Protein AF-A0A7J3WV15-F1 (afdb_monomer)

Mean predicted aligned error: 2.25 Å

Radius of gyration: 10.84 Å; Cα contacts (8 Å, |Δi|>4): 40; chains: 1; bounding box: 23×14×27 Å

Sequence (40 aa):
MKIRAARGKSLRCKGWRQEGILRMLENNLENAEKPEKLIV

Foldseek 3Di:
DQQAADDDDDDPDPDDVVSVVRRVLSHCLNPAPCNVVPHD

Structure (mmCIF, N/CA/C/O backbone):
data_AF-A0A7J3WV15-F1
#
_entry.id   AF-A0A7J3WV15-F1
#
loop_
_atom_site.group_PDB
_atom_site.id
_atom_site.type_symbol
_atom_site.label_atom_id
_atom_site.label_alt_id
_atom_site.label_comp_id
_atom_site.label_asym_id
_atom_site.label_entity_id
_atom_site.label_seq_id
_atom_site.pdbx_PDB_ins_code
_atom_site.Cartn_x
_atom_site.Cartn_y
_atom_site.Cartn_z
_atom_site.occupancy
_atom_site.B_iso_or_equiv
_atom_site.auth_seq_id
_atom_site.auth_comp_id
_atom_site.auth_asym_id
_atom_site.auth_atom_id
_atom_site.pdbx_PDB_model_num
ATOM 1 N N . MET A 1 1 ? -1.472 4.197 -15.636 1.00 63.34 1 MET A N 1
ATOM 2 C CA . MET A 1 1 ? -2.131 4.268 -14.311 1.00 63.34 1 MET A CA 1
ATOM 3 C C . MET A 1 1 ? -1.031 4.338 -13.263 1.00 63.34 1 MET A C 1
ATOM 5 O O . MET A 1 1 ? -0.166 3.478 -13.299 1.00 63.34 1 MET A O 1
ATOM 9 N N . LYS A 1 2 ? -0.979 5.372 -12.411 1.00 85.12 2 LYS A N 1
ATOM 10 C CA . LYS A 1 2 ? 0.073 5.496 -11.385 1.00 85.12 2 LYS A CA 1
ATOM 11 C C . LYS A 1 2 ? -0.503 5.066 -10.038 1.00 85.12 2 LYS A C 1
ATOM 13 O O . LYS A 1 2 ? -1.306 5.799 -9.468 1.00 85.12 2 LYS A O 1
ATOM 18 N N . ILE A 1 3 ? -0.146 3.868 -9.579 1.00 94.44 3 ILE A N 1
ATOM 19 C CA . ILE A 1 3 ? -0.550 3.357 -8.264 1.00 94.44 3 ILE A CA 1
ATOM 20 C C . ILE A 1 3 ? 0.372 3.979 -7.212 1.00 94.44 3 ILE A C 1
ATOM 22 O O . ILE A 1 3 ? 1.576 4.095 -7.425 1.00 94.44 3 ILE A O 1
ATOM 26 N N . ARG A 1 4 ? -0.210 4.435 -6.103 1.00 96.69 4 ARG A N 1
ATOM 27 C CA . ARG A 1 4 ? 0.513 4.963 -4.943 1.00 96.69 4 ARG A CA 1
ATOM 28 C C . ARG A 1 4 ? -0.086 4.371 -3.688 1.00 96.69 4 ARG A C 1
ATOM 30 O O . ARG A 1 4 ? -1.310 4.297 -3.582 1.00 96.69 4 ARG A O 1
ATOM 37 N N . ALA A 1 5 ? 0.758 4.001 -2.736 1.00 97.88 5 ALA A N 1
ATOM 38 C CA . ALA A 1 5 ? 0.266 3.477 -1.477 1.00 97.88 5 ALA A CA 1
ATOM 39 C C . ALA A 1 5 ? -0.415 4.574 -0.640 1.00 97.88 5 ALA A C 1
ATOM 41 O O . ALA A 1 5 ? 0.011 5.733 -0.612 1.00 97.88 5 ALA A O 1
ATOM 42 N N . ALA A 1 6 ? -1.473 4.210 0.084 1.00 97.88 6 ALA A N 1
ATOM 43 C CA . ALA A 1 6 ? -2.119 5.132 1.017 1.00 97.88 6 ALA A CA 1
ATOM 44 C C . ALA A 1 6 ? -1.182 5.520 2.184 1.00 97.88 6 ALA A C 1
ATOM 46 O O . ALA A 1 6 ? -0.317 4.747 2.607 1.00 97.88 6 ALA A O 1
ATOM 47 N N . ARG A 1 7 ? -1.350 6.735 2.723 1.00 97.62 7 ARG A N 1
ATOM 48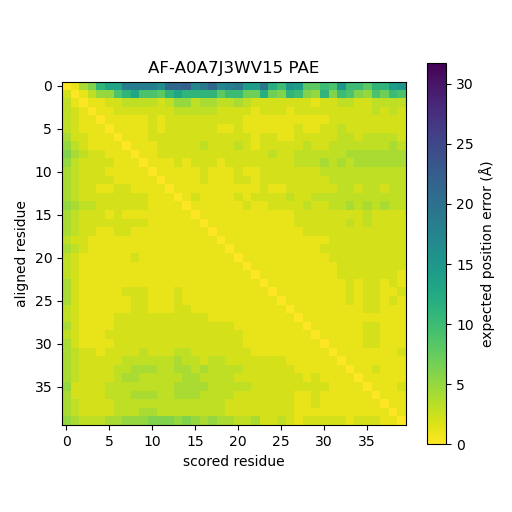 C CA . ARG A 1 7 ? -0.564 7.286 3.846 1.00 97.62 7 ARG A CA 1
ATOM 49 C C . ARG A 1 7 ? -1.497 7.788 4.958 1.00 97.62 7 ARG A C 1
ATOM 51 O O . ARG A 1 7 ? -2.680 8.024 4.730 1.00 97.62 7 ARG A O 1
ATOM 58 N N . GLY A 1 8 ? -0.962 7.964 6.167 1.00 97.69 8 GLY A N 1
ATOM 59 C CA . GLY A 1 8 ? -1.722 8.459 7.323 1.00 97.69 8 GLY A CA 1
ATOM 60 C C . GLY A 1 8 ? -2.608 7.404 8.002 1.00 97.69 8 GLY A C 1
ATOM 61 O O . GLY A 1 8 ? -2.469 6.201 7.760 1.00 97.69 8 GLY A O 1
ATOM 62 N N . LYS A 1 9 ? -3.502 7.865 8.891 1.00 97.81 9 LYS A N 1
ATOM 63 C CA . LYS A 1 9 ? -4.307 7.018 9.798 1.00 97.81 9 LYS A CA 1
ATOM 64 C C . LYS A 1 9 ? -5.679 6.594 9.252 1.00 97.81 9 LYS A C 1
ATOM 66 O O . LYS A 1 9 ? -6.356 5.806 9.900 1.00 97.81 9 LYS A O 1
ATOM 71 N N . SER A 1 10 ? -6.088 7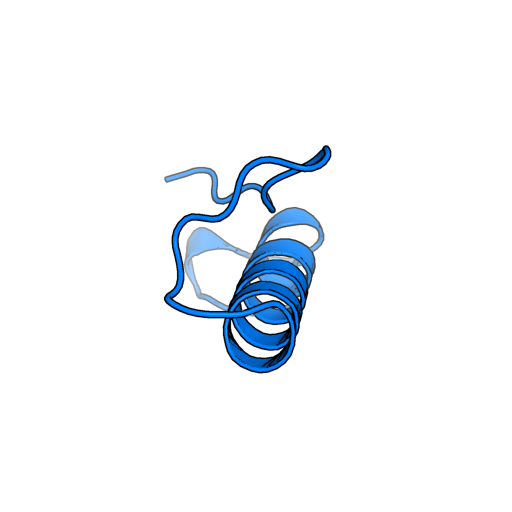.106 8.089 1.00 97.94 10 SER A N 1
ATOM 72 C CA . SER A 1 10 ? -7.365 6.731 7.468 1.00 97.94 10 SER A CA 1
ATOM 73 C C . SER A 1 10 ? -7.304 5.307 6.909 1.00 97.94 10 SER A C 1
ATOM 75 O O . SER A 1 10 ? -6.313 4.941 6.273 1.00 97.94 10 SER A O 1
ATOM 77 N N . LEU A 1 11 ? -8.346 4.511 7.151 1.00 98.25 11 LEU A N 1
ATOM 78 C CA . LEU A 1 11 ? -8.455 3.126 6.692 1.00 98.25 11 LEU A CA 1
ATOM 79 C C . LEU A 1 11 ? -9.434 3.025 5.521 1.00 98.25 11 LEU A C 1
ATOM 81 O O . LEU A 1 11 ? -10.534 3.568 5.583 1.00 98.25 11 LEU A O 1
ATOM 85 N N . ARG A 1 12 ? -9.047 2.287 4.475 1.00 97.94 12 ARG A N 1
ATOM 86 C CA . ARG A 1 12 ? -9.943 1.847 3.392 1.00 97.94 12 ARG A CA 1
ATOM 87 C C . ARG A 1 12 ? -10.451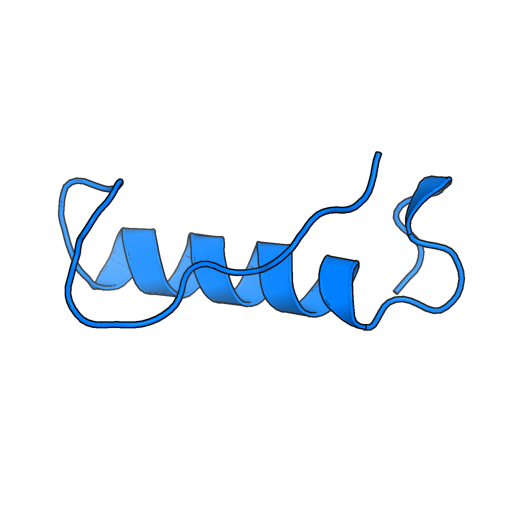 0.434 3.644 1.00 97.94 12 ARG A C 1
ATOM 89 O O . ARG A 1 12 ? -11.558 0.087 3.241 1.00 97.94 12 ARG A O 1
ATOM 96 N N . CYS A 1 13 ? -9.638 -0.393 4.298 1.00 98.38 13 CYS A N 1
ATOM 97 C CA . CYS A 1 13 ? -10.031 -1.728 4.724 1.00 98.38 13 CYS A CA 1
ATOM 98 C C . CYS A 1 13 ? -10.708 -1.726 6.107 1.00 98.38 13 CYS A C 1
ATOM 100 O O . CYS A 1 13 ? -10.666 -0.750 6.849 1.00 98.38 13 CYS A O 1
ATOM 102 N N . LYS A 1 14 ? -11.286 -2.873 6.491 1.00 98.38 14 LYS A N 1
ATOM 103 C CA . LYS A 1 14 ? -11.969 -3.066 7.787 1.00 98.38 14 LYS A CA 1
ATOM 104 C C . LYS A 1 14 ? -11.030 -3.087 9.004 1.00 98.38 14 LYS A C 1
ATOM 106 O O . LYS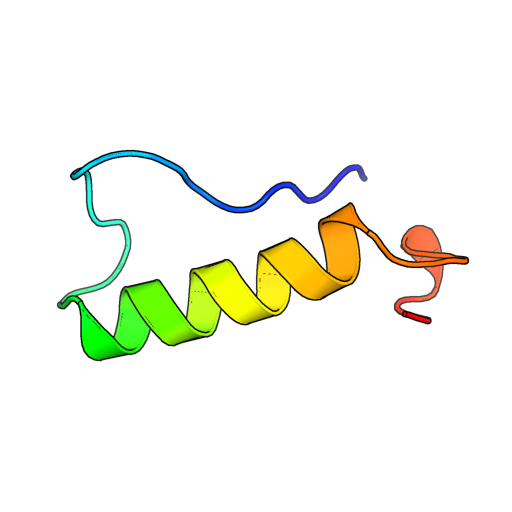 A 1 14 ? -11.504 -3.126 10.134 1.00 98.38 14 LYS A O 1
ATOM 111 N N . GLY A 1 15 ? -9.716 -3.096 8.794 1.00 98.31 15 GLY A N 1
ATOM 112 C CA . GLY A 1 15 ? -8.733 -3.160 9.865 1.00 98.31 15 GLY A CA 1
ATOM 113 C C . GLY A 1 15 ? -7.302 -2.988 9.369 1.00 98.31 15 GLY A C 1
ATOM 114 O O . GLY A 1 15 ? -7.002 -3.109 8.179 1.00 98.31 15 GLY A O 1
ATOM 115 N N . TRP A 1 16 ? -6.400 -2.725 10.315 1.00 98.50 16 TRP A N 1
ATOM 116 C CA . TRP A 1 16 ? -4.993 -2.425 10.041 1.00 98.50 16 TRP A CA 1
ATOM 117 C C . TRP A 1 16 ? -4.238 -3.557 9.361 1.00 98.50 16 TRP A C 1
ATOM 119 O O . TRP A 1 16 ? -3.369 -3.296 8.536 1.00 98.50 16 TRP A O 1
ATOM 129 N N . ARG A 1 17 ? -4.577 -4.813 9.665 1.00 98.56 17 ARG A N 1
ATOM 130 C CA . ARG A 1 17 ? -3.931 -5.960 9.023 1.00 98.56 17 ARG A CA 1
ATOM 131 C C . ARG A 1 17 ? -4.211 -5.980 7.521 1.00 98.56 17 ARG A C 1
ATOM 133 O O . ARG A 1 17 ? -3.280 -6.128 6.738 1.00 98.56 17 ARG A O 1
ATOM 140 N N . GLN A 1 18 ? -5.473 -5.810 7.122 1.00 98.69 18 GLN A N 1
ATOM 141 C CA . GLN A 1 18 ? -5.831 -5.766 5.703 1.00 98.69 18 GLN A CA 1
ATOM 142 C C . GLN A 1 18 ? -5.274 -4.504 5.029 1.00 98.69 18 GLN A C 1
ATOM 144 O O . GLN A 1 18 ? -4.726 -4.589 3.934 1.00 98.69 18 GLN A O 1
ATOM 149 N N . GLU A 1 19 ? -5.354 -3.353 5.705 1.00 98.75 19 GLU A N 1
ATOM 150 C CA . GLU A 1 19 ? -4.823 -2.089 5.187 1.00 98.75 19 GLU A CA 1
ATOM 151 C C . GLU A 1 19 ? -3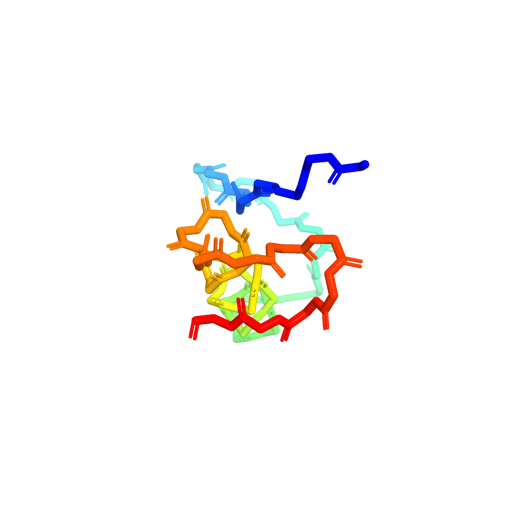.303 -2.155 4.970 1.00 98.75 19 GLU A C 1
ATOM 153 O O . GLU A 1 19 ? -2.811 -1.698 3.944 1.00 98.75 19 GLU A O 1
ATOM 158 N N . GLY A 1 20 ? -2.555 -2.751 5.902 1.00 98.62 20 GLY A N 1
ATOM 159 C CA . GLY A 1 20 ? -1.106 -2.916 5.792 1.00 98.62 20 GLY A CA 1
ATOM 160 C C . GLY A 1 20 ? -0.708 -3.757 4.581 1.00 98.62 20 GLY A C 1
ATOM 161 O O . GLY A 1 20 ? 0.186 -3.365 3.838 1.00 98.62 20 GLY A O 1
ATOM 162 N N . ILE A 1 21 ? -1.418 -4.863 4.328 1.00 98.62 21 ILE A N 1
ATOM 163 C CA . ILE A 1 21 ? -1.194 -5.704 3.1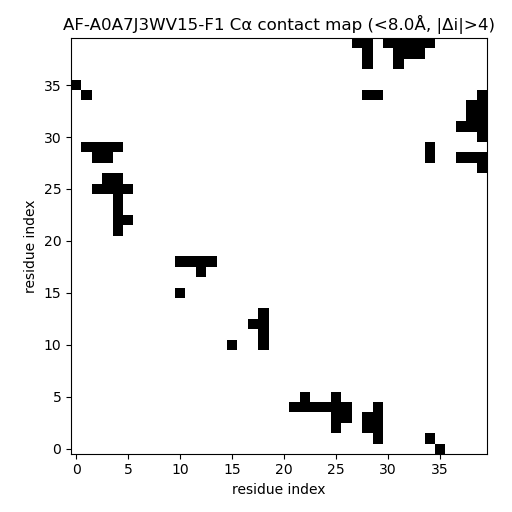41 1.00 98.62 21 ILE A CA 1
ATOM 164 C C . ILE A 1 21 ? -1.444 -4.901 1.860 1.00 98.62 21 ILE A C 1
ATOM 166 O O . ILE A 1 21 ? -0.603 -4.906 0.962 1.00 98.62 21 ILE A O 1
ATOM 170 N N . LEU A 1 22 ? -2.565 -4.176 1.788 1.00 98.56 22 LEU A N 1
ATOM 171 C CA . LEU A 1 22 ? -2.901 -3.360 0.622 1.00 98.56 22 LEU A CA 1
ATOM 172 C C . LEU A 1 22 ? -1.858 -2.260 0.379 1.00 98.56 22 LEU A C 1
ATOM 174 O O . LEU A 1 22 ? -1.403 -2.086 -0.748 1.00 98.56 22 LEU A O 1
ATOM 178 N N . ARG A 1 23 ? -1.425 -1.559 1.432 1.00 98.56 23 ARG A N 1
ATOM 179 C CA . ARG A 1 23 ? -0.395 -0.517 1.321 1.00 98.56 23 ARG A CA 1
ATOM 180 C C . ARG A 1 23 ? 0.953 -1.079 0.890 1.00 98.56 23 ARG A C 1
ATOM 182 O O . ARG A 1 23 ? 1.631 -0.437 0.101 1.00 98.56 23 ARG A O 1
ATOM 189 N N . MET A 1 24 ? 1.343 -2.262 1.364 1.00 98.56 24 MET A N 1
ATOM 190 C CA . MET A 1 24 ? 2.589 -2.897 0.921 1.00 98.56 24 MET A CA 1
ATOM 191 C C . MET A 1 24 ? 2.520 -3.326 -0.548 1.00 98.56 24 MET A C 1
ATOM 193 O O . MET A 1 24 ? 3.473 -3.097 -1.289 1.00 98.56 24 MET A O 1
ATOM 197 N N . LEU A 1 25 ? 1.384 -3.872 -0.995 1.00 98.19 25 LEU A N 1
ATOM 198 C CA . LEU A 1 25 ? 1.156 -4.192 -2.408 1.00 98.19 25 LEU A CA 1
ATOM 199 C C . LEU A 1 25 ? 1.253 -2.939 -3.290 1.00 98.19 25 LEU A C 1
ATOM 201 O O . LEU A 1 25 ? 1.960 -2.931 -4.295 1.00 98.19 25 LEU A O 1
ATOM 205 N N . GLU A 1 26 ? 0.566 -1.865 -2.904 1.00 97.94 26 GLU A N 1
ATOM 206 C CA . GLU A 1 26 ? 0.613 -0.594 -3.627 1.00 97.94 26 GLU A CA 1
ATOM 207 C C . GLU A 1 26 ? 2.011 0.038 -3.589 1.00 97.94 26 GLU A C 1
ATOM 209 O O . GLU A 1 26 ? 2.412 0.658 -4.568 1.00 97.94 26 GLU A O 1
ATOM 214 N N . ASN A 1 27 ? 2.769 -0.138 -2.501 1.00 98.25 27 ASN A N 1
ATOM 215 C CA . ASN A 1 27 ? 4.135 0.368 -2.371 1.00 98.25 27 ASN A CA 1
ATOM 216 C C . ASN A 1 27 ? 5.102 -0.341 -3.327 1.00 98.25 27 ASN A C 1
ATOM 218 O O . ASN A 1 27 ? 5.966 0.317 -3.902 1.00 98.25 27 ASN A O 1
ATOM 222 N N . ASN A 1 28 ? 4.943 -1.653 -3.535 1.00 97.88 28 ASN A N 1
ATOM 223 C CA . ASN A 1 28 ? 5.712 -2.374 -4.551 1.00 97.88 28 ASN A CA 1
ATOM 224 C C . ASN A 1 28 ? 5.477 -1.771 -5.942 1.00 97.88 28 ASN A C 1
ATOM 226 O O . ASN A 1 28 ? 6.429 -1.504 -6.661 1.00 97.88 28 ASN A O 1
ATOM 230 N N . LEU A 1 29 ? 4.221 -1.484 -6.295 1.00 97.50 29 LEU A N 1
ATOM 231 C CA . LEU A 1 29 ? 3.877 -0.892 -7.594 1.00 97.50 29 LEU A CA 1
ATOM 232 C C . LEU A 1 29 ? 4.231 0.599 -7.698 1.00 97.50 29 LEU A C 1
ATOM 234 O O . LEU A 1 29 ? 4.446 1.099 -8.798 1.00 97.50 29 LEU A O 1
ATOM 238 N N . GLU A 1 30 ? 4.304 1.318 -6.578 1.00 97.44 30 GLU A N 1
ATOM 239 C CA . GLU A 1 30 ? 4.761 2.711 -6.536 1.00 97.44 30 GLU A CA 1
ATOM 240 C C . GLU A 1 30 ? 6.262 2.836 -6.858 1.00 97.44 30 GLU A C 1
ATOM 242 O O . GLU A 1 30 ? 6.662 3.839 -7.450 1.00 97.44 30 GLU A O 1
ATOM 247 N N . ASN A 1 31 ? 7.067 1.822 -6.507 1.00 97.38 31 ASN A N 1
ATOM 248 C CA . ASN A 1 31 ? 8.530 1.794 -6.674 1.00 97.38 31 ASN A CA 1
ATOM 249 C C . ASN A 1 31 ? 9.021 0.830 -7.773 1.00 97.38 31 ASN A C 1
ATOM 251 O O . ASN A 1 31 ? 10.223 0.640 -7.920 1.00 97.38 31 ASN A O 1
ATOM 255 N N . ALA A 1 32 ? 8.101 0.211 -8.506 1.00 97.31 32 ALA A N 1
ATOM 256 C CA . ALA A 1 32 ? 8.381 -0.801 -9.515 1.00 97.31 32 ALA A CA 1
ATOM 257 C C . ALA A 1 32 ? 9.213 -0.279 -10.705 1.00 97.31 32 ALA A C 1
ATOM 259 O O . ALA A 1 32 ? 9.008 0.850 -11.156 1.00 97.31 32 ALA A O 1
ATOM 260 N N . GLU A 1 33 ? 10.067 -1.135 -11.277 1.00 97.44 33 GLU A N 1
ATOM 261 C CA . GLU A 1 33 ? 10.846 -0.854 -12.496 1.00 97.44 33 GLU A CA 1
ATOM 262 C C . GLU A 1 33 ? 9.957 -0.656 -13.740 1.00 97.44 33 GLU A C 1
ATOM 264 O O . GLU A 1 33 ? 10.236 0.204 -14.580 1.00 97.44 33 GLU A O 1
ATOM 269 N N . LYS A 1 34 ? 8.881 -1.451 -13.886 1.00 96.44 34 LYS A N 1
ATOM 270 C CA . LYS A 1 34 ? 7.889 -1.341 -14.982 1.00 96.44 34 LYS A CA 1
ATOM 271 C C . LYS A 1 34 ? 6.458 -1.546 -14.450 1.00 96.44 34 LYS A C 1
ATOM 273 O O . LYS A 1 34 ? 5.846 -2.598 -14.693 1.00 96.44 34 LYS A O 1
ATOM 278 N N . PRO A 1 35 ? 5.892 -0.562 -13.724 1.00 94.75 35 PRO A N 1
ATOM 279 C CA . PRO A 1 35 ? 4.612 -0.688 -13.020 1.00 94.75 35 PRO A CA 1
ATOM 280 C C . PRO A 1 35 ? 3.420 -0.964 -13.943 1.00 94.75 35 PRO A C 1
ATOM 282 O O . PRO A 1 35 ? 2.483 -1.657 -13.553 1.00 94.75 35 PRO A O 1
ATOM 285 N N . GLU A 1 36 ? 3.445 -0.479 -15.183 1.00 94.69 36 GLU A N 1
ATOM 286 C CA . GLU A 1 36 ? 2.407 -0.728 -16.189 1.00 94.69 36 GLU A CA 1
ATOM 287 C C . GLU A 1 36 ? 2.338 -2.189 -16.653 1.00 94.69 36 GLU A C 1
ATOM 289 O O . GLU A 1 36 ?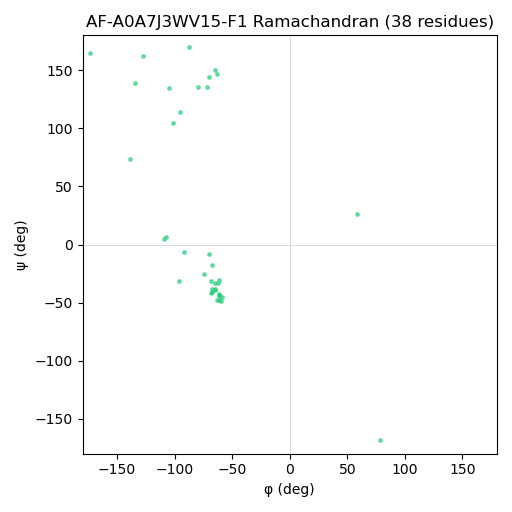 1.320 -2.608 -17.200 1.00 94.69 36 GLU A O 1
ATOM 294 N N . LYS A 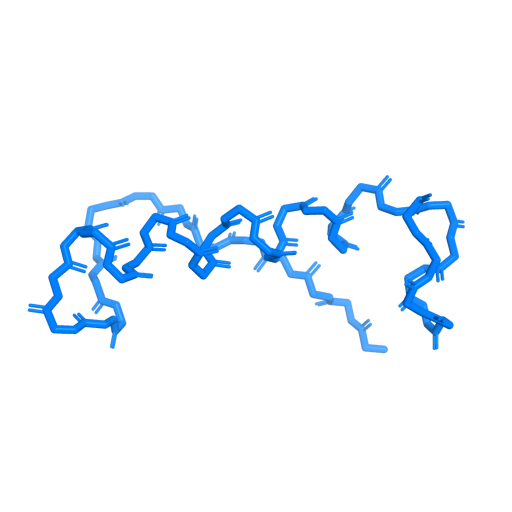1 37 ? 3.399 -2.967 -16.406 1.00 96.50 37 LYS A N 1
ATOM 295 C CA . LYS A 1 37 ? 3.452 -4.418 -16.632 1.00 96.50 37 LYS A CA 1
ATOM 296 C C . LYS A 1 37 ? 3.420 -5.223 -15.333 1.00 96.50 37 LYS A C 1
ATOM 298 O O . LYS A 1 37 ? 3.582 -6.438 -15.387 1.00 96.50 37 LYS A O 1
ATOM 303 N N . LEU A 1 38 ? 3.211 -4.563 -14.188 1.00 95.56 38 LEU A N 1
ATOM 304 C CA . LEU A 1 38 ? 3.242 -5.165 -12.850 1.00 95.56 38 LEU A CA 1
ATOM 305 C C . LEU A 1 38 ? 4.590 -5.834 -12.510 1.00 95.56 38 LEU A C 1
ATOM 307 O O . LEU A 1 38 ? 4.633 -6.761 -11.703 1.00 95.56 38 LEU A O 1
ATOM 311 N N . ILE A 1 39 ? 5.684 -5.368 -13.124 1.00 95.56 39 ILE A N 1
ATOM 312 C CA . ILE A 1 39 ? 7.047 -5.832 -12.837 1.00 95.56 39 ILE A CA 1
ATOM 313 C C . ILE A 1 39 ? 7.649 -4.866 -11.826 1.00 95.56 39 ILE A C 1
ATOM 315 O O . ILE A 1 39 ? 7.836 -3.693 -12.156 1.00 95.56 39 ILE A O 1
ATOM 319 N N . VAL A 1 40 ? 7.913 -5.369 -10.620 1.00 93.8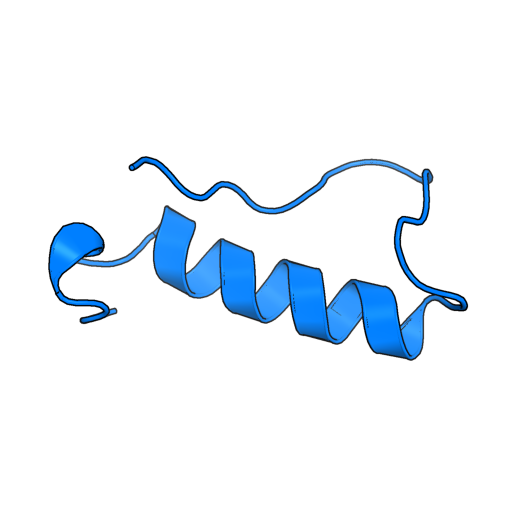1 40 VAL A N 1
ATOM 320 C CA . VAL A 1 40 ? 8.552 -4.629 -9.525 1.00 93.81 40 VAL A CA 1
ATOM 321 C C . VAL A 1 40 ? 10.053 -4.613 -9.721 1.00 93.81 40 VAL A C 1
ATOM 323 O O . VAL A 1 40 ? 10.613 -5.713 -9.921 1.00 93.81 40 VAL A O 1
#

Nearest PDB structures (foldseek):
  8q9u-assembly1_A  TM=9.967E-01  e=4.228E-03  Variovorax sp. RA8
  7ned-assembly1_A-2  TM=9.803E-01  e=1.210E-02  Paenibacillus sp. Soil724D2

pLDDT: mean 96.29, std 5.76, range [63.34, 98.75]

Solvent-accessible surface area (backbone atoms only — not comparable to full-atom values): 2514 Å² total; per-residue (Å²): 131,89,56,66,44,81,74,84,88,76,72,90,45,99,42,69,72,59,38,50,53,52,31,52,56,27,40,46,44,53,71,24,82,40,45,91,76,73,40,95

Secondary structure (DSSP, 8-state):
-------SS--SSSSHHHHHHHHHHHHHHHS-SBGGGTB-